Protein AF-A0A7W1KBN4-F1 (afdb_monomer)

pLDDT: mean 86.21, std 14.56, range [37.59, 96.94]

Structure (mmCIF, N/CA/C/O backbone):
data_AF-A0A7W1KBN4-F1
#
_entry.id   AF-A0A7W1KBN4-F1
#
loop_
_atom_site.group_PDB
_atom_site.id
_atom_site.type_symbol
_atom_site.label_atom_id
_atom_site.label_alt_id
_atom_site.label_comp_id
_atom_site.label_asym_id
_atom_site.label_entity_id
_atom_site.label_seq_id
_atom_site.pdbx_PDB_ins_code
_atom_site.Cartn_x
_atom_site.Cartn_y
_atom_site.Cartn_z
_atom_site.occupancy
_atom_site.B_iso_or_equiv
_atom_site.auth_seq_id
_atom_site.auth_comp_id
_atom_site.auth_asym_id
_atom_site.auth_atom_id
_atom_site.pdbx_PDB_model_num
ATOM 1 N N . MET A 1 1 ? -12.327 2.395 15.377 1.00 61.72 1 MET A N 1
ATOM 2 C CA . MET A 1 1 ? -12.868 3.433 16.287 1.00 61.72 1 MET A CA 1
ATOM 3 C C . MET A 1 1 ? -13.608 4.604 15.631 1.00 61.72 1 MET A C 1
ATOM 5 O O . MET A 1 1 ? -14.347 5.282 16.335 1.00 61.72 1 MET A O 1
ATOM 9 N N . ALA A 1 2 ? -13.475 4.862 14.321 1.00 75.56 2 ALA A N 1
ATOM 10 C CA . ALA A 1 2 ? -14.130 6.014 13.679 1.00 75.56 2 ALA A CA 1
ATOM 11 C C . ALA A 1 2 ? -15.669 6.010 13.805 1.00 75.56 2 ALA A C 1
ATOM 13 O O . ALA A 1 2 ? -16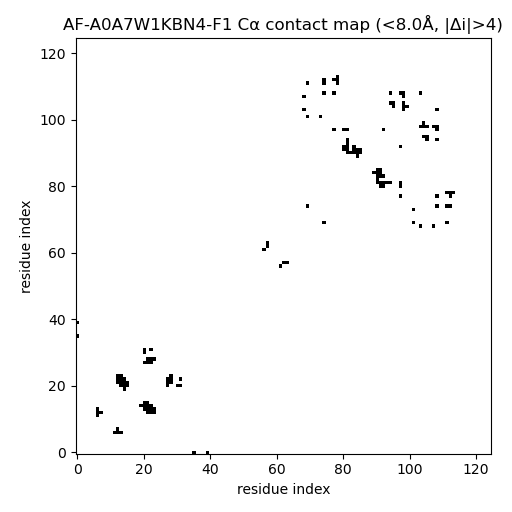.244 7.018 14.203 1.00 75.56 2 ALA A O 1
ATOM 14 N N . LEU A 1 3 ? -16.319 4.865 13.563 1.00 76.50 3 LEU A N 1
ATOM 15 C CA . LEU A 1 3 ? -17.779 4.735 13.656 1.00 76.50 3 LEU A CA 1
ATOM 16 C C . LEU A 1 3 ? -18.306 4.980 15.079 1.00 76.50 3 LEU A C 1
ATOM 18 O O . LEU A 1 3 ? -19.294 5.676 15.263 1.00 76.50 3 LEU A O 1
ATOM 22 N N . SER A 1 4 ? -17.616 4.469 16.099 1.00 70.06 4 SER A N 1
ATOM 23 C CA . SER A 1 4 ? -18.017 4.679 17.496 1.00 70.06 4 SER A CA 1
ATOM 24 C C . SER A 1 4 ? -17.966 6.154 17.898 1.00 70.06 4 SER A C 1
ATOM 26 O O . SER A 1 4 ? -18.944 6.677 18.428 1.00 70.06 4 SER A O 1
ATOM 28 N N . LYS A 1 5 ? -16.863 6.850 17.584 1.00 77.81 5 LYS A N 1
ATOM 29 C CA . LYS A 1 5 ? -16.738 8.290 17.859 1.00 77.81 5 LYS A CA 1
ATOM 30 C C . LYS A 1 5 ? -17.823 9.095 17.134 1.00 77.81 5 LYS A C 1
ATOM 32 O O . LYS A 1 5 ? -18.340 1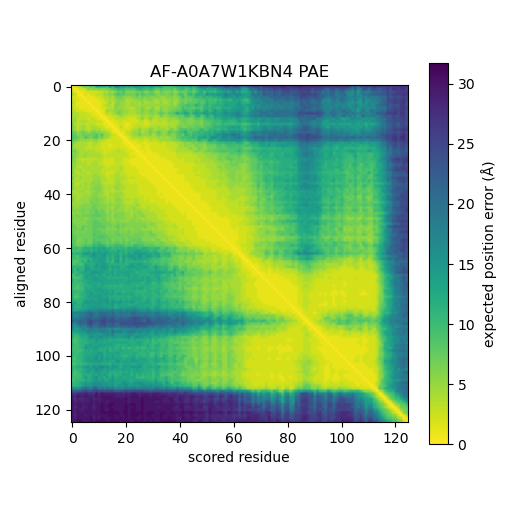0.060 17.686 1.00 77.81 5 LYS A O 1
ATOM 37 N N . GLN A 1 6 ? -18.197 8.677 15.923 1.00 84.88 6 GLN A N 1
ATOM 38 C CA . GLN A 1 6 ? -19.289 9.289 15.163 1.00 84.88 6 GLN A CA 1
ATOM 39 C C . GLN A 1 6 ? -20.661 9.073 15.815 1.00 84.88 6 GLN A C 1
ATOM 41 O O . GLN A 1 6 ? -21.443 10.018 15.874 1.00 84.88 6 GLN A O 1
ATOM 46 N N . LEU A 1 7 ? -20.959 7.868 16.309 1.00 85.06 7 LEU A N 1
ATOM 47 C CA . LEU A 1 7 ? -22.219 7.578 17.005 1.00 85.06 7 LEU A CA 1
ATOM 48 C C . LEU A 1 7 ? -22.324 8.364 18.316 1.00 85.06 7 LEU A C 1
ATOM 50 O O . LEU A 1 7 ? -23.345 8.999 18.567 1.00 85.06 7 LEU A O 1
ATOM 54 N N . GLN A 1 8 ? -21.235 8.431 19.084 1.00 79.50 8 GLN A N 1
ATOM 55 C CA . GLN A 1 8 ? -21.191 9.200 20.326 1.00 79.50 8 GLN A CA 1
ATOM 56 C C . GLN A 1 8 ? -21.381 10.706 20.085 1.00 79.50 8 GLN A C 1
ATOM 58 O O . GLN A 1 8 ? -22.145 11.348 20.801 1.00 79.50 8 GLN A O 1
ATOM 63 N N . ALA A 1 9 ? -20.756 11.267 19.043 1.00 86.62 9 ALA A N 1
ATOM 64 C CA . ALA A 1 9 ? -20.961 12.665 18.650 1.00 86.62 9 ALA A CA 1
ATOM 65 C C . ALA A 1 9 ? -22.413 12.962 18.234 1.00 86.62 9 ALA A C 1
ATOM 67 O O . ALA A 1 9 ? -22.875 14.092 18.364 1.00 86.62 9 ALA A O 1
ATOM 68 N N . LYS A 1 10 ? -23.133 11.946 17.749 1.00 90.88 10 LYS A N 1
ATOM 69 C CA . LYS A 1 10 ? -24.556 12.018 17.399 1.00 90.88 10 LYS A CA 1
ATOM 70 C C . LYS A 1 10 ? -25.490 11.638 18.552 1.00 90.88 10 LYS A C 1
ATOM 72 O O . LYS A 1 10 ? -26.693 11.591 18.329 1.00 90.88 10 LYS A O 1
ATOM 77 N N . GLN A 1 11 ? -24.954 11.368 19.748 1.00 86.56 11 GLN A N 1
ATOM 78 C CA . GLN A 1 11 ? -25.712 10.907 20.918 1.00 86.56 11 GLN A CA 1
ATOM 79 C C . GLN A 1 11 ? -26.549 9.648 20.634 1.00 86.56 11 GLN A C 1
ATOM 81 O O . GLN A 1 11 ? -27.662 9.501 21.127 1.00 86.56 11 GLN A O 1
ATOM 86 N N . VAL A 1 12 ? -26.012 8.749 19.808 1.00 89.44 12 VAL A N 1
ATOM 87 C CA . VAL A 1 12 ? -26.638 7.467 19.479 1.00 89.44 12 VAL A CA 1
ATOM 88 C C . VAL A 1 12 ? -25.986 6.368 20.304 1.00 89.44 12 VAL A C 1
ATOM 90 O O . VAL A 1 12 ? -24.764 6.203 20.262 1.00 89.44 12 VAL A O 1
ATOM 93 N N . ASP A 1 13 ? -26.812 5.593 21.001 1.00 87.38 13 ASP A N 1
ATOM 94 C CA . ASP A 1 13 ? -26.383 4.382 21.688 1.00 87.38 13 ASP A CA 1
ATOM 95 C C . ASP A 1 13 ? -26.296 3.194 20.721 1.00 87.38 13 ASP A C 1
ATOM 97 O O . ASP A 1 13 ? -27.112 3.025 19.814 1.00 87.38 13 ASP A O 1
ATOM 101 N N . LEU A 1 14 ? -25.275 2.364 20.917 1.00 86.06 14 LEU A N 1
ATOM 102 C CA . LEU A 1 14 ? -25.045 1.124 20.201 1.00 86.06 14 LEU A CA 1
ATOM 103 C C . LEU A 1 14 ? -25.422 -0.049 21.105 1.00 86.06 14 LEU A C 1
ATOM 105 O O . LEU A 1 14 ? -24.872 -0.203 22.197 1.00 86.06 14 LEU A O 1
ATOM 109 N N . VAL A 1 15 ? -26.301 -0.907 20.595 1.00 88.50 15 VAL A N 1
ATOM 110 C CA . VAL A 1 15 ? -26.629 -2.189 21.215 1.00 88.50 15 VAL A CA 1
ATOM 111 C C . VAL A 1 15 ? -26.146 -3.306 20.303 1.00 88.50 15 VAL A C 1
ATOM 113 O O . VAL A 1 15 ? -26.571 -3.413 19.153 1.00 88.50 15 VAL A O 1
ATOM 116 N N . VAL A 1 16 ? -25.240 -4.132 20.813 1.00 86.75 16 VAL A N 1
ATOM 117 C CA . VAL A 1 16 ? -24.715 -5.308 20.124 1.00 86.75 16 VAL A CA 1
ATOM 118 C C . VAL A 1 16 ? -25.337 -6.542 20.764 1.00 86.75 16 VAL A C 1
ATOM 120 O O . VAL A 1 16 ? -24.999 -6.894 21.892 1.00 86.75 16 VAL A O 1
ATOM 123 N N . LEU A 1 17 ? -26.269 -7.174 20.048 1.00 88.44 17 LEU A N 1
ATOM 124 C CA . LEU A 1 17 ? -27.121 -8.238 20.587 1.00 88.44 17 LEU A CA 1
ATOM 125 C C . LEU A 1 17 ? -26.331 -9.504 20.942 1.00 88.44 17 LEU A C 1
ATOM 127 O O . LEU A 1 17 ? -26.496 -10.029 22.038 1.00 88.44 17 LEU A O 1
ATOM 131 N N . ASP A 1 18 ? -25.427 -9.945 20.066 1.00 83.94 18 ASP A N 1
ATOM 132 C CA . ASP A 1 18 ? -24.679 -11.197 20.260 1.00 83.94 18 ASP A CA 1
ATOM 133 C C . ASP A 1 18 ? -23.691 -11.123 21.432 1.00 83.94 18 ASP A C 1
ATOM 135 O O . ASP A 1 18 ? -23.463 -12.108 22.131 1.00 83.94 18 ASP A O 1
ATOM 139 N N . GLN A 1 19 ? -23.094 -9.951 21.658 1.00 79.50 19 GLN A N 1
ATOM 140 C CA . GLN A 1 19 ? -22.123 -9.719 22.731 1.00 79.50 19 GLN A CA 1
ATOM 141 C C . GLN A 1 19 ? -22.760 -9.093 23.982 1.00 79.50 19 GLN A C 1
ATOM 143 O O . GLN A 1 19 ? -22.058 -8.861 24.965 1.00 79.50 19 GLN A O 1
ATOM 148 N N . GLY A 1 20 ? -24.066 -8.801 23.953 1.00 84.62 20 GLY A N 1
ATOM 149 C CA . GLY A 1 20 ? -24.796 -8.181 25.062 1.00 84.62 20 GLY A CA 1
ATOM 150 C C . GLY A 1 20 ? -24.272 -6.797 25.460 1.00 84.62 20 GLY A C 1
ATOM 151 O O . GLY A 1 20 ? -24.363 -6.416 26.625 1.00 84.62 20 GLY A O 1
ATOM 152 N N . ILE A 1 21 ? -23.676 -6.053 24.524 1.00 87.19 21 ILE A N 1
ATOM 153 C CA . ILE A 1 21 ? -23.077 -4.743 24.810 1.00 87.19 21 ILE A CA 1
ATOM 154 C C . ILE A 1 21 ? -24.120 -3.661 24.568 1.00 87.19 21 ILE A C 1
ATOM 156 O O . ILE A 1 21 ? -24.562 -3.489 23.439 1.00 87.19 21 ILE A O 1
ATOM 160 N N . ASP A 1 22 ? -24.449 -2.894 25.602 1.00 90.94 22 ASP A N 1
ATOM 161 C CA . ASP A 1 22 ? -25.351 -1.744 25.517 1.00 90.94 22 ASP A CA 1
ATOM 162 C C . ASP A 1 22 ? -24.645 -0.466 25.994 1.00 90.94 22 ASP A C 1
ATOM 164 O O . ASP A 1 22 ? -24.421 -0.267 27.196 1.00 90.94 22 ASP A O 1
ATOM 168 N N . THR A 1 23 ? -24.292 0.418 25.055 1.00 90.12 23 THR A N 1
ATOM 169 C CA . THR A 1 23 ? -23.590 1.672 25.373 1.00 90.12 23 THR A CA 1
ATOM 170 C C . THR A 1 23 ? -24.480 2.747 26.007 1.00 90.12 23 THR A C 1
ATOM 172 O O . THR A 1 23 ? -23.952 3.786 26.412 1.00 90.12 23 THR A O 1
ATOM 175 N N . SER A 1 24 ? -25.787 2.516 26.171 1.00 89.88 24 SER A N 1
ATOM 176 C CA . SER A 1 24 ? -26.642 3.393 26.985 1.00 89.88 24 SER A CA 1
ATOM 177 C C . SER A 1 24 ? -26.274 3.306 28.476 1.00 89.88 24 SER A C 1
ATOM 179 O O . SER A 1 24 ? -26.399 4.276 29.234 1.00 89.88 24 SER A O 1
ATOM 181 N N . THR A 1 25 ? -25.681 2.185 28.901 1.00 91.06 25 THR A N 1
ATOM 182 C CA . THR A 1 25 ? -25.230 1.953 30.279 1.00 91.06 25 THR A CA 1
ATOM 183 C C . THR A 1 25 ? -23.775 2.382 30.500 1.00 91.06 25 THR A C 1
ATOM 185 O O . THR A 1 25 ? -22.935 2.330 29.600 1.00 91.06 25 THR A O 1
ATOM 188 N N . ALA A 1 26 ? -23.427 2.779 31.731 1.00 88.62 26 ALA A N 1
ATOM 189 C CA . ALA A 1 26 ? -22.043 3.132 32.074 1.00 88.62 26 ALA A CA 1
ATOM 190 C C . ALA A 1 26 ? -21.074 1.948 31.897 1.00 88.62 26 ALA A C 1
ATOM 192 O O . ALA A 1 26 ? -19.973 2.121 31.372 1.00 88.62 26 ALA A O 1
ATOM 193 N N . VAL A 1 27 ? -21.509 0.743 32.281 1.00 89.62 27 VAL A N 1
ATOM 194 C CA . VAL A 1 27 ? -20.726 -0.494 32.147 1.00 89.62 27 VAL A CA 1
ATOM 195 C C . VAL A 1 27 ? -20.506 -0.842 30.676 1.00 89.62 27 VAL A C 1
ATOM 197 O O . VAL A 1 27 ? -19.374 -1.113 30.281 1.00 89.62 27 VAL A O 1
ATOM 200 N N . GLY A 1 28 ? -21.548 -0.771 29.843 1.00 89.56 28 GLY A N 1
ATOM 201 C CA . GLY A 1 28 ? -21.423 -1.064 28.418 1.00 89.56 28 GLY A CA 1
ATOM 202 C C . GLY A 1 28 ? -20.537 -0.062 27.680 1.00 89.56 28 GLY A C 1
ATOM 203 O O . GLY A 1 28 ? -19.744 -0.476 26.837 1.00 89.56 28 GLY A O 1
ATOM 204 N N . ARG A 1 29 ? -20.553 1.230 28.050 1.00 87.75 29 ARG A N 1
ATOM 205 C CA . ARG A 1 29 ? -19.580 2.211 27.524 1.00 87.75 29 ARG A CA 1
ATOM 206 C C . ARG A 1 29 ? -18.143 1.858 27.884 1.00 87.75 29 ARG A C 1
ATOM 208 O O . ARG A 1 29 ? -17.283 1.897 27.008 1.00 87.75 29 ARG A O 1
ATOM 215 N N . MET A 1 30 ? -17.883 1.511 29.145 1.00 89.00 30 MET A N 1
ATOM 216 C CA . MET A 1 30 ? -16.545 1.116 29.592 1.00 89.00 30 MET A CA 1
ATOM 217 C C . MET A 1 30 ? -16.060 -0.126 28.837 1.00 89.00 30 MET A C 1
ATOM 219 O O . MET A 1 30 ? -14.957 -0.131 28.294 1.00 89.00 30 MET A O 1
ATOM 223 N N . PHE A 1 31 ? -16.895 -1.163 28.754 1.00 89.25 31 PHE A N 1
ATOM 224 C CA . PHE A 1 31 ? -16.540 -2.406 28.073 1.00 89.25 31 PHE A CA 1
ATOM 225 C C . PHE A 1 31 ? -16.284 -2.183 26.579 1.00 89.25 31 PHE A C 1
ATOM 227 O O . PHE A 1 31 ? -15.286 -2.653 26.035 1.00 89.25 31 PHE A O 1
ATOM 234 N N . PHE A 1 32 ? -17.128 -1.380 25.929 1.00 86.56 32 PHE A N 1
ATOM 235 C CA . P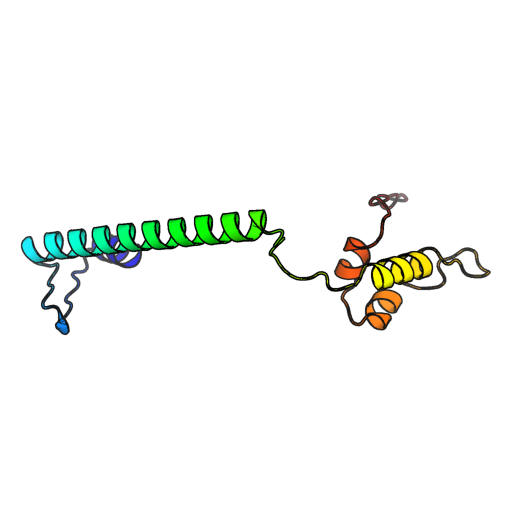HE A 1 32 ? -16.948 -0.997 24.536 1.00 86.56 32 PHE A CA 1
ATOM 236 C C . PHE A 1 32 ? -15.621 -0.249 24.301 1.00 86.56 32 PHE A C 1
ATOM 238 O O . PHE A 1 32 ? -14.913 -0.526 23.331 1.00 86.56 32 PHE A O 1
ATOM 245 N N . GLN A 1 33 ? -15.246 0.671 25.197 1.00 87.50 33 GLN A N 1
ATOM 246 C CA . GLN A 1 33 ? -13.965 1.383 25.126 1.00 87.50 33 GLN A CA 1
ATOM 247 C C . GLN A 1 33 ? -12.769 0.438 25.267 1.00 87.50 33 GLN A C 1
ATOM 249 O O . GLN A 1 33 ? -11.826 0.545 24.485 1.00 87.50 33 GLN A O 1
ATOM 254 N N . ILE A 1 34 ? -12.821 -0.504 26.214 1.00 90.75 34 ILE A N 1
ATOM 255 C CA . ILE A 1 34 ? -11.770 -1.514 26.410 1.00 90.75 34 ILE A CA 1
ATOM 256 C C . ILE A 1 34 ? -11.606 -2.363 25.148 1.00 90.75 34 ILE A C 1
ATOM 258 O O . ILE A 1 34 ? -10.492 -2.501 24.649 1.00 90.75 34 ILE A O 1
ATOM 262 N N . LEU A 1 35 ? -12.704 -2.884 24.592 1.00 88.56 35 LEU A N 1
ATOM 263 C CA . LEU A 1 35 ? -12.660 -3.693 23.372 1.00 88.56 35 LEU A CA 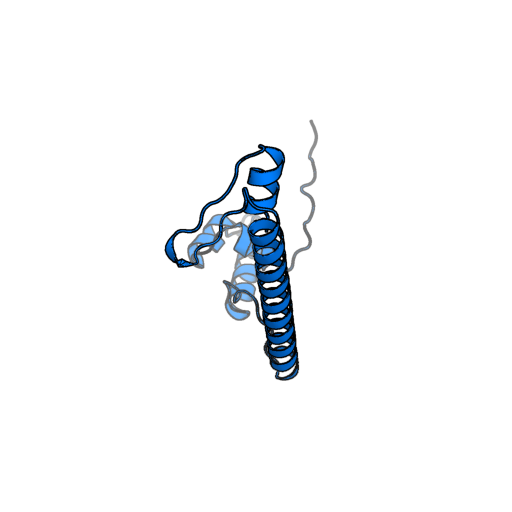1
ATOM 264 C C . LEU A 1 35 ? -12.052 -2.932 22.201 1.00 88.56 35 LEU A C 1
ATOM 266 O O . LEU A 1 35 ? -11.236 -3.469 21.455 1.00 88.56 35 LEU A O 1
ATOM 270 N N . GLY A 1 36 ? -12.428 -1.670 22.037 1.00 87.62 36 GLY A N 1
ATOM 271 C CA . GLY A 1 36 ? -11.865 -0.882 20.962 1.00 87.62 36 GLY A CA 1
ATOM 272 C C . GLY A 1 36 ? -10.391 -0.513 21.190 1.00 87.62 36 GLY A C 1
ATOM 273 O O . GLY A 1 36 ? -9.644 -0.458 20.217 1.00 87.62 36 GLY A O 1
ATOM 274 N N . ALA A 1 37 ? -9.951 -0.316 22.438 1.00 90.88 37 ALA A N 1
ATOM 275 C CA . ALA A 1 37 ? -8.535 -0.132 22.761 1.00 90.88 37 ALA A CA 1
ATOM 276 C C . ALA A 1 37 ? -7.718 -1.404 22.467 1.00 90.88 37 ALA A C 1
ATOM 278 O O . ALA A 1 37 ? -6.630 -1.317 21.900 1.00 90.88 37 ALA A O 1
ATOM 279 N N . ILE A 1 38 ? -8.268 -2.586 22.772 1.00 93.25 38 ILE A N 1
ATOM 280 C CA . ILE A 1 38 ? -7.671 -3.879 22.400 1.00 93.25 38 ILE A CA 1
ATOM 281 C C . ILE A 1 38 ? -7.568 -3.996 20.876 1.00 93.25 38 ILE A C 1
ATOM 283 O O . ILE A 1 38 ? -6.497 -4.306 20.364 1.00 93.25 38 ILE A O 1
ATOM 287 N N . ALA A 1 39 ? -8.635 -3.675 20.140 1.00 90.19 39 ALA A N 1
ATOM 288 C CA . ALA A 1 39 ? -8.623 -3.731 18.680 1.00 90.19 39 ALA A CA 1
ATOM 289 C C . ALA A 1 39 ? -7.580 -2.779 18.055 1.00 90.19 39 ALA A C 1
ATOM 291 O O . ALA A 1 39 ? -6.931 -3.127 17.068 1.00 90.19 39 ALA A O 1
ATOM 292 N N . GLU A 1 40 ? -7.393 -1.580 18.621 1.00 91.31 40 GLU A N 1
ATOM 293 C CA . GLU A 1 40 ? -6.335 -0.653 18.193 1.00 91.31 40 GLU A CA 1
ATOM 294 C C . GLU A 1 40 ? -4.934 -1.210 18.475 1.00 91.31 40 GLU A C 1
ATOM 296 O O . GLU A 1 40 ? -4.058 -1.139 17.610 1.00 91.31 40 GLU A O 1
ATOM 301 N N . PHE A 1 41 ? -4.733 -1.809 19.650 1.00 95.12 41 PHE A N 1
ATOM 302 C CA . PHE A 1 41 ? -3.475 -2.450 20.023 1.00 95.12 41 PHE A CA 1
ATOM 303 C C . PHE A 1 41 ? -3.129 -3.636 19.111 1.00 95.12 41 PHE A C 1
ATOM 305 O O . PHE A 1 41 ? -2.014 -3.713 18.592 1.00 95.12 41 PHE A O 1
ATOM 312 N N . GLU A 1 42 ? -4.083 -4.531 18.848 1.00 95.44 42 GLU A N 1
ATOM 313 C CA . GLU A 1 42 ? -3.892 -5.664 17.937 1.00 95.44 42 GLU A CA 1
ATOM 314 C C . GLU A 1 42 ? -3.547 -5.195 16.521 1.00 95.44 42 GLU A C 1
ATOM 316 O O . GLU A 1 42 ? -2.624 -5.722 15.895 1.00 95.44 42 GLU A O 1
ATOM 321 N N . HIS A 1 43 ? -4.230 -4.158 16.028 1.00 94.44 43 HIS A N 1
ATOM 322 C CA . HIS A 1 43 ? -3.925 -3.572 14.727 1.00 94.44 43 HIS A CA 1
ATOM 323 C C . HIS A 1 43 ? -2.501 -3.000 14.672 1.00 94.44 43 HIS A C 1
ATOM 325 O O . HIS A 1 43 ? -1.783 -3.218 13.689 1.00 94.44 43 HIS A O 1
ATOM 331 N N . ALA A 1 44 ? -2.071 -2.304 15.728 1.00 95.44 44 ALA A N 1
ATOM 332 C CA . ALA A 1 44 ? -0.715 -1.776 15.833 1.00 95.44 44 ALA A CA 1
ATOM 333 C C . ALA A 1 44 ? 0.332 -2.902 15.806 1.00 95.44 44 ALA A C 1
ATOM 335 O O . ALA A 1 44 ? 1.260 -2.840 14.997 1.00 95.44 44 ALA A O 1
ATOM 336 N N . LEU A 1 45 ? 0.129 -3.970 16.587 1.00 96.94 45 LEU A N 1
ATOM 337 C CA . LEU A 1 45 ? 1.003 -5.149 16.594 1.00 96.94 45 LEU A CA 1
ATOM 338 C C . LEU A 1 45 ? 1.070 -5.849 15.230 1.00 96.94 45 LEU A C 1
ATOM 340 O O . LEU A 1 45 ? 2.141 -6.261 14.783 1.00 96.94 45 LEU A O 1
ATOM 344 N N . MET A 1 46 ? -0.060 -6.000 14.532 1.00 95.62 46 MET A N 1
ATOM 345 C CA . MET A 1 46 ? -0.071 -6.576 13.182 1.00 95.62 46 MET A CA 1
ATO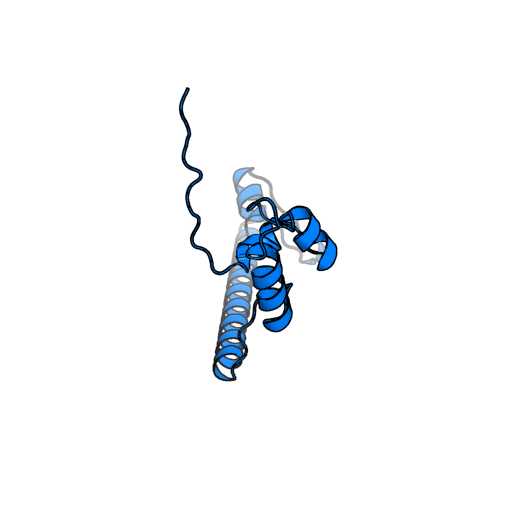M 346 C C . MET A 1 46 ? 0.706 -5.708 12.186 1.00 95.62 46 MET A C 1
ATOM 348 O O . MET A 1 46 ? 1.432 -6.226 11.330 1.00 95.62 46 MET A O 1
ATOM 352 N N . SER A 1 47 ? 0.563 -4.385 12.296 1.00 96.81 47 SER A N 1
ATOM 353 C CA . SER A 1 47 ? 1.292 -3.426 11.468 1.00 96.81 47 SER A CA 1
ATOM 354 C C . SER A 1 47 ? 2.800 -3.503 11.716 1.00 96.81 47 SER A C 1
ATOM 356 O O . SER A 1 47 ? 3.567 -3.541 10.755 1.00 96.81 47 SER A O 1
ATOM 358 N N . GLU A 1 48 ? 3.222 -3.588 12.978 1.00 96.56 48 GLU A N 1
ATOM 359 C CA . GLU A 1 48 ? 4.621 -3.767 13.378 1.00 96.56 48 GLU A CA 1
ATOM 360 C C . GLU A 1 48 ? 5.221 -5.042 12.774 1.00 96.56 48 GLU A C 1
ATOM 362 O O . GLU A 1 48 ? 6.160 -4.959 11.986 1.00 96.56 48 GLU A O 1
ATOM 367 N N . ARG A 1 49 ? 4.581 -6.201 12.979 1.00 96.50 49 ARG A N 1
ATOM 368 C CA . ARG A 1 49 ? 5.034 -7.476 12.386 1.00 96.50 49 ARG A CA 1
ATOM 369 C C . ARG A 1 49 ? 5.143 -7.425 10.863 1.00 96.50 49 ARG A C 1
ATOM 371 O O . ARG A 1 49 ? 6.023 -8.049 10.272 1.00 96.50 49 ARG A O 1
ATOM 378 N N . THR A 1 50 ? 4.236 -6.701 10.208 1.00 96.56 50 THR A N 1
ATOM 379 C CA . THR A 1 50 ? 4.281 -6.522 8.751 1.00 96.56 50 THR A CA 1
ATOM 380 C C . THR A 1 50 ? 5.515 -5.725 8.334 1.00 96.56 50 THR A C 1
ATOM 382 O O . THR A 1 50 ? 6.166 -6.087 7.352 1.00 96.56 50 THR A O 1
ATOM 385 N N . ARG A 1 51 ? 5.858 -4.660 9.071 1.00 96.00 51 ARG A N 1
ATOM 386 C CA . ARG A 1 51 ? 7.069 -3.865 8.819 1.00 96.00 51 ARG A CA 1
ATOM 387 C C . ARG A 1 51 ? 8.323 -4.710 9.011 1.00 96.00 51 ARG A C 1
ATOM 389 O O . ARG A 1 51 ? 9.113 -4.790 8.075 1.00 96.00 51 ARG A O 1
ATOM 396 N N . ASP A 1 52 ? 8.421 -5.440 10.118 1.00 96.81 52 ASP A N 1
ATOM 397 C CA . ASP A 1 52 ? 9.554 -6.331 10.390 1.00 96.81 52 ASP A CA 1
ATOM 398 C C . ASP A 1 52 ? 9.729 -7.379 9.282 1.00 96.81 52 ASP A C 1
ATOM 400 O O . ASP A 1 52 ? 10.832 -7.626 8.791 1.00 96.81 52 ASP A O 1
ATOM 404 N N . GLY A 1 53 ? 8.622 -7.968 8.818 1.00 96.00 53 GLY A N 1
ATOM 405 C CA . GLY A 1 53 ? 8.631 -8.917 7.708 1.00 96.00 53 GLY A CA 1
ATOM 406 C C . GLY A 1 53 ? 9.100 -8.299 6.385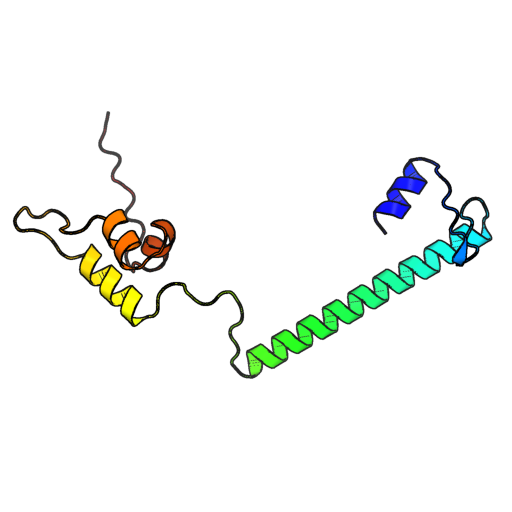 1.00 96.00 53 GLY A C 1
ATOM 407 O O . GLY A 1 53 ? 9.854 -8.934 5.638 1.00 96.00 53 GLY A O 1
ATOM 408 N N . LEU A 1 54 ? 8.681 -7.063 6.089 1.00 96.31 54 LEU A N 1
ATOM 409 C CA . LEU A 1 54 ? 9.130 -6.314 4.912 1.00 96.31 54 LEU A CA 1
ATOM 410 C C . LEU A 1 54 ? 10.618 -5.970 5.000 1.00 96.31 54 LEU A C 1
ATOM 412 O O . LEU A 1 54 ? 11.326 -6.137 4.006 1.00 96.31 54 LEU A O 1
ATOM 416 N N . ASP A 1 55 ? 11.100 -5.548 6.164 1.00 95.88 55 ASP A N 1
ATOM 417 C CA . ASP A 1 55 ? 12.504 -5.200 6.380 1.00 95.88 55 ASP A CA 1
ATOM 418 C C . ASP A 1 55 ? 13.404 -6.431 6.293 1.00 95.88 55 ASP A C 1
ATOM 420 O O . ASP A 1 55 ? 14.402 -6.419 5.570 1.00 95.88 55 ASP A O 1
ATOM 424 N N . ALA A 1 56 ? 12.989 -7.554 6.881 1.00 96.62 56 ALA A N 1
ATOM 425 C CA . ALA A 1 56 ? 13.678 -8.828 6.713 1.00 96.62 56 ALA A CA 1
ATOM 426 C C . ALA A 1 56 ? 13.699 -9.285 5.242 1.00 96.62 56 ALA A C 1
ATOM 428 O O . ALA A 1 56 ? 14.695 -9.834 4.767 1.00 96.62 56 ALA A O 1
ATOM 429 N N . ALA A 1 57 ? 12.619 -9.065 4.485 1.00 96.00 57 ALA A N 1
ATOM 430 C CA . ALA A 1 57 ? 12.591 -9.385 3.060 1.00 96.00 57 ALA A CA 1
ATOM 431 C C . ALA A 1 57 ? 13.521 -8.476 2.238 1.00 96.00 57 ALA A C 1
ATOM 433 O O . ALA A 1 57 ? 14.213 -8.974 1.347 1.00 96.00 57 ALA A O 1
ATOM 434 N N . ARG A 1 58 ? 13.576 -7.175 2.551 1.00 94.12 58 ARG A N 1
ATOM 435 C CA . ARG A 1 58 ? 14.512 -6.217 1.942 1.00 94.12 58 ARG A CA 1
ATOM 436 C C . ARG A 1 58 ? 15.962 -6.580 2.237 1.00 94.12 58 ARG A C 1
ATOM 438 O O . ARG A 1 58 ? 16.766 -6.587 1.311 1.00 94.12 58 ARG A O 1
ATOM 445 N N . ALA A 1 59 ? 16.277 -6.970 3.474 1.00 94.94 59 ALA A N 1
ATOM 446 C CA . ALA A 1 59 ? 17.607 -7.440 3.866 1.00 94.94 59 ALA A CA 1
ATOM 447 C C . ALA A 1 59 ? 18.047 -8.689 3.078 1.00 94.94 59 ALA A C 1
ATOM 449 O O . ALA A 1 59 ? 19.223 -8.846 2.768 1.00 94.94 59 ALA A O 1
ATOM 450 N N . ARG A 1 60 ? 17.096 -9.544 2.673 1.00 96.12 60 ARG A N 1
ATOM 451 C CA . ARG A 1 60 ? 17.330 -10.680 1.758 1.00 96.12 60 ARG A CA 1
ATOM 452 C C . ARG A 1 60 ? 17.360 -10.295 0.268 1.00 96.12 60 ARG A C 1
ATOM 454 O O . ARG A 1 60 ? 17.364 -11.177 -0.585 1.00 96.12 60 ARG A O 1
ATOM 461 N N . GLY A 1 61 ? 17.340 -9.005 -0.066 1.00 93.50 61 GLY A N 1
ATOM 462 C CA . GLY A 1 61 ? 17.427 -8.497 -1.439 1.00 93.50 61 GLY A CA 1
ATOM 463 C C . GLY A 1 61 ? 16.089 -8.316 -2.165 1.00 93.50 61 GLY A C 1
ATOM 464 O O . GLY A 1 61 ? 16.075 -8.040 -3.364 1.00 93.50 61 GLY A O 1
ATOM 465 N N . ARG A 1 62 ? 14.939 -8.446 -1.488 1.00 92.62 62 ARG A N 1
ATOM 466 C CA . ARG A 1 62 ? 13.632 -8.185 -2.115 1.00 92.62 62 ARG A CA 1
ATOM 467 C C . ARG A 1 62 ? 13.376 -6.677 -2.209 1.00 92.62 62 ARG A C 1
ATOM 469 O O . ARG A 1 62 ? 13.128 -6.029 -1.201 1.00 92.62 62 ARG A O 1
ATOM 476 N N . THR A 1 63 ? 13.321 -6.130 -3.423 1.00 88.00 63 THR A N 1
ATOM 477 C CA . THR A 1 63 ? 13.041 -4.696 -3.660 1.00 88.00 63 THR A CA 1
ATOM 478 C C . THR A 1 63 ? 11.602 -4.285 -3.304 1.00 88.00 63 THR A C 1
ATOM 480 O O . THR A 1 63 ? 11.370 -3.186 -2.811 1.00 88.00 63 THR A O 1
ATOM 483 N N . GLY A 1 64 ? 10.623 -5.175 -3.507 1.00 87.75 64 GLY A N 1
ATOM 484 C CA . GLY A 1 64 ? 9.200 -4.851 -3.339 1.00 87.75 64 GLY A CA 1
ATOM 485 C C . GLY A 1 64 ? 8.642 -3.972 -4.470 1.00 87.75 64 GLY A C 1
ATOM 486 O O . GLY A 1 64 ? 9.308 -3.745 -5.476 1.00 87.75 64 GLY A O 1
ATOM 487 N N . GLY A 1 65 ? 7.398 -3.507 -4.318 1.00 89.25 65 GLY A N 1
ATOM 488 C CA . GLY A 1 65 ? 6.733 -2.638 -5.297 1.00 89.25 65 GLY A CA 1
ATOM 489 C C . GLY A 1 65 ? 6.230 -3.339 -6.567 1.00 89.25 65 GLY A C 1
ATOM 490 O O . GLY A 1 65 ? 6.325 -4.559 -6.726 1.00 89.25 65 GLY A O 1
ATOM 491 N N . GLN A 1 66 ? 5.641 -2.549 -7.469 1.00 88.06 66 GLN A N 1
ATOM 492 C CA . GLN A 1 66 ? 5.171 -3.030 -8.768 1.00 88.06 66 GLN A CA 1
ATOM 493 C C . GLN A 1 66 ? 6.366 -3.317 -9.684 1.00 88.06 66 GLN A C 1
ATOM 495 O O . GLN A 1 66 ? 7.267 -2.491 -9.817 1.00 88.06 66 GLN A O 1
ATOM 500 N N . LYS A 1 67 ? 6.354 -4.470 -10.361 1.00 88.38 67 LYS A N 1
ATOM 501 C CA . LYS A 1 67 ? 7.362 -4.776 -11.384 1.00 88.38 67 LYS A CA 1
ATOM 502 C C . LYS A 1 67 ? 7.293 -3.742 -12.522 1.00 88.38 67 LYS A C 1
ATOM 504 O O . LYS A 1 67 ? 6.179 -3.419 -12.953 1.00 88.38 67 LYS A O 1
ATOM 509 N N . PRO A 1 68 ? 8.438 -3.253 -13.036 1.00 89.88 68 PRO A N 1
ATOM 510 C CA . PRO A 1 68 ? 8.464 -2.393 -14.212 1.00 89.88 68 PRO A CA 1
ATOM 511 C C . PRO A 1 68 ? 7.701 -3.019 -15.380 1.00 89.88 68 PRO A C 1
ATOM 513 O O . PRO A 1 68 ? 7.748 -4.231 -15.589 1.00 89.88 68 PRO A O 1
ATOM 516 N N . LYS A 1 69 ? 6.989 -2.178 -16.136 1.00 92.44 69 LYS A N 1
ATOM 517 C CA . LYS A 1 69 ? 6.211 -2.607 -17.308 1.00 92.44 69 LYS A CA 1
ATOM 518 C C . LYS A 1 69 ? 7.097 -2.939 -18.509 1.00 92.44 69 LYS A C 1
ATOM 520 O O . LYS A 1 69 ? 6.684 -3.730 -19.344 1.00 92.44 69 LYS A O 1
ATOM 525 N N . LEU A 1 70 ? 8.295 -2.357 -18.564 1.00 92.62 70 LEU A N 1
ATOM 526 C CA . LEU A 1 70 ? 9.325 -2.663 -19.550 1.00 92.62 70 LEU A CA 1
ATOM 527 C C . LEU A 1 70 ? 10.524 -3.306 -18.855 1.00 92.62 70 LEU A C 1
ATOM 529 O O . LEU A 1 70 ? 10.977 -2.841 -17.808 1.00 92.62 70 LEU A O 1
ATOM 533 N N . THR A 1 71 ? 11.059 -4.363 -19.458 1.00 92.69 71 THR A N 1
ATOM 534 C CA . THR A 1 71 ? 12.380 -4.898 -19.100 1.00 92.69 71 THR A CA 1
ATOM 535 C C . THR A 1 71 ? 13.481 -3.898 -19.464 1.00 92.69 71 THR A C 1
ATOM 537 O O . THR A 1 71 ? 13.279 -3.029 -20.310 1.00 92.69 71 THR A O 1
ATOM 540 N N . ALA A 1 72 ? 14.682 -4.046 -18.893 1.00 91.31 72 ALA A N 1
ATOM 541 C CA . ALA A 1 72 ? 15.826 -3.195 -19.245 1.00 91.31 72 ALA A CA 1
ATOM 542 C C . ALA A 1 72 ? 16.135 -3.214 -20.756 1.00 91.31 72 ALA A C 1
ATOM 544 O O . ALA A 1 72 ? 16.431 -2.179 -21.346 1.00 91.31 72 ALA A O 1
ATOM 545 N N . ARG A 1 73 ? 15.990 -4.381 -21.402 1.00 93.94 73 ARG A N 1
ATOM 546 C CA . ARG A 1 73 ? 16.141 -4.522 -22.856 1.00 93.94 73 ARG A CA 1
ATOM 547 C C . ARG A 1 73 ? 15.061 -3.754 -23.618 1.00 93.94 73 ARG A C 1
ATOM 549 O O . ARG A 1 73 ? 15.394 -3.037 -24.550 1.00 93.94 73 ARG A O 1
ATOM 556 N N . GLN A 1 74 ? 13.794 -3.885 -23.228 1.00 94.44 74 GLN A N 1
ATOM 557 C CA . GLN A 1 74 ? 12.693 -3.158 -23.873 1.00 94.44 74 GLN A CA 1
ATOM 558 C C . GLN A 1 74 ? 12.815 -1.646 -23.675 1.00 94.44 74 GLN A C 1
ATOM 560 O O . GLN A 1 74 ? 12.588 -0.903 -24.617 1.00 94.44 74 GLN A O 1
ATOM 565 N N . ALA A 1 75 ? 13.228 -1.190 -22.489 1.00 93.88 75 ALA A N 1
ATOM 566 C CA . ALA A 1 75 ? 13.491 0.224 -22.238 1.00 93.88 75 ALA A CA 1
ATOM 567 C C . ALA A 1 75 ? 14.611 0.762 -23.142 1.00 93.88 75 ALA A C 1
ATOM 569 O O . ALA A 1 75 ? 14.473 1.848 -23.694 1.00 93.88 75 ALA A O 1
ATOM 570 N N . LYS A 1 76 ? 15.680 -0.020 -23.355 1.00 93.94 76 LYS A N 1
ATOM 571 C CA . LYS A 1 76 ? 16.745 0.340 -24.300 1.00 93.94 76 LYS A CA 1
ATOM 572 C C . LYS A 1 76 ? 16.228 0.426 -25.738 1.00 93.94 76 LYS A C 1
ATOM 574 O O . LYS A 1 76 ? 16.463 1.427 -26.392 1.00 93.94 76 LYS A O 1
ATOM 579 N N . ILE A 1 77 ? 15.469 -0.570 -26.199 1.00 94.75 77 ILE A N 1
ATOM 580 C CA . ILE A 1 77 ? 14.886 -0.548 -27.551 1.00 94.75 77 ILE A CA 1
ATOM 581 C C . ILE A 1 77 ? 13.938 0.651 -27.708 1.00 94.75 77 ILE A C 1
ATOM 583 O O . ILE A 1 77 ? 13.982 1.333 -28.723 1.00 94.75 77 ILE A O 1
ATOM 587 N N . ALA A 1 78 ? 13.122 0.958 -26.696 1.00 94.31 78 ALA A N 1
ATOM 588 C CA . ALA A 1 78 ? 12.246 2.128 -26.709 1.00 94.31 78 ALA A CA 1
ATOM 589 C C . ALA A 1 78 ? 13.028 3.452 -26.781 1.00 94.31 78 ALA A C 1
ATOM 591 O O . ALA A 1 78 ? 12.577 4.379 -27.450 1.00 94.31 78 ALA A O 1
ATOM 592 N N . GLN A 1 79 ? 14.187 3.539 -26.117 1.00 93.25 79 GLN A N 1
ATOM 593 C CA . GLN A 1 79 ? 15.102 4.679 -26.221 1.00 93.25 79 GLN A CA 1
ATOM 594 C C . GLN A 1 79 ? 15.691 4.785 -27.633 1.00 93.25 79 GLN A C 1
ATOM 596 O O . GLN A 1 79 ? 15.617 5.853 -28.232 1.00 93.25 79 GLN A O 1
ATOM 601 N N . ASP A 1 80 ? 16.188 3.679 -28.190 1.00 93.69 80 ASP A N 1
ATOM 602 C CA . ASP A 1 80 ? 16.756 3.642 -29.541 1.00 93.69 80 ASP A CA 1
ATOM 603 C C . ASP A 1 80 ? 15.703 4.062 -30.592 1.00 93.69 80 ASP A C 1
ATOM 605 O O . ASP A 1 80 ? 15.972 4.917 -31.431 1.00 93.69 80 ASP A O 1
ATOM 609 N N . MET A 1 81 ? 14.464 3.553 -30.492 1.00 93.06 81 MET A N 1
ATOM 610 C CA . MET A 1 81 ? 13.338 3.955 -31.355 1.00 93.06 81 MET A CA 1
ATOM 611 C C . MET A 1 81 ? 12.962 5.436 -31.204 1.00 93.06 81 MET A C 1
ATOM 613 O O . MET A 1 81 ? 12.463 6.047 -32.148 1.00 93.06 81 MET A O 1
ATOM 617 N N . TYR A 1 82 ? 13.143 6.008 -30.011 1.00 91.94 82 TYR A N 1
ATOM 618 C CA . TYR A 1 82 ? 12.838 7.411 -29.734 1.00 91.94 82 TYR A CA 1
ATOM 619 C C . TYR A 1 82 ? 13.898 8.368 -30.296 1.00 91.94 82 TYR A C 1
ATOM 621 O O . TYR A 1 82 ? 13.556 9.476 -30.723 1.00 91.94 82 TYR A O 1
ATOM 629 N N . ASP A 1 83 ? 15.165 7.951 -30.276 1.00 91.62 83 ASP A N 1
ATOM 630 C CA . ASP A 1 83 ? 16.296 8.729 -30.785 1.00 91.62 83 ASP A CA 1
ATOM 631 C C . ASP A 1 83 ? 16.508 8.550 -32.299 1.00 91.62 83 ASP A C 1
ATOM 633 O O . ASP A 1 83 ? 17.184 9.372 -32.919 1.00 91.62 83 ASP A O 1
ATOM 637 N N . GLU A 1 84 ? 15.909 7.525 -32.916 1.00 91.62 84 GLU A N 1
ATOM 638 C CA . GLU A 1 84 ? 15.988 7.295 -34.359 1.00 91.62 84 GLU A CA 1
ATOM 639 C C . GLU A 1 84 ? 15.334 8.441 -35.154 1.00 91.62 84 GLU A C 1
ATOM 641 O O . GLU A 1 84 ? 14.134 8.728 -35.038 1.00 91.62 84 GLU A O 1
ATOM 646 N N . LEU A 1 85 ? 16.139 9.089 -35.999 1.00 91.12 85 LEU A N 1
ATOM 647 C CA . LEU A 1 85 ? 15.699 10.148 -36.903 1.00 91.12 85 LEU A CA 1
ATOM 648 C C . LEU A 1 85 ? 15.443 9.592 -38.307 1.00 91.12 85 LEU A C 1
ATOM 650 O O . LEU A 1 85 ? 16.156 8.715 -38.795 1.00 91.12 85 LEU A O 1
ATOM 654 N N . GLY A 1 86 ? 14.406 10.114 -38.951 1.00 88.88 86 GLY A N 1
ATOM 655 C CA . GLY A 1 86 ? 14.102 9.879 -40.349 1.00 88.88 86 GLY A CA 1
ATOM 656 C C . GLY A 1 86 ? 15.010 10.686 -41.287 1.00 88.88 86 GLY A C 1
ATOM 657 O O . GLY A 1 86 ? 15.782 11.542 -40.846 1.00 88.88 86 GLY A O 1
ATOM 658 N N . PRO A 1 87 ? 14.907 10.443 -42.606 1.00 84.06 87 PRO A N 1
ATOM 659 C CA . PRO A 1 87 ? 15.671 11.169 -43.629 1.00 84.06 87 PRO A CA 1
ATOM 660 C C . PRO A 1 87 ? 15.411 12.684 -43.645 1.00 84.06 87 PRO A C 1
ATOM 662 O O . PRO A 1 87 ? 16.214 13.449 -44.167 1.00 84.06 87 PRO A O 1
ATOM 665 N N . ASP A 1 88 ? 14.282 13.103 -43.082 1.00 87.00 88 ASP A N 1
ATOM 666 C CA . ASP A 1 88 ? 13.815 14.479 -42.922 1.00 8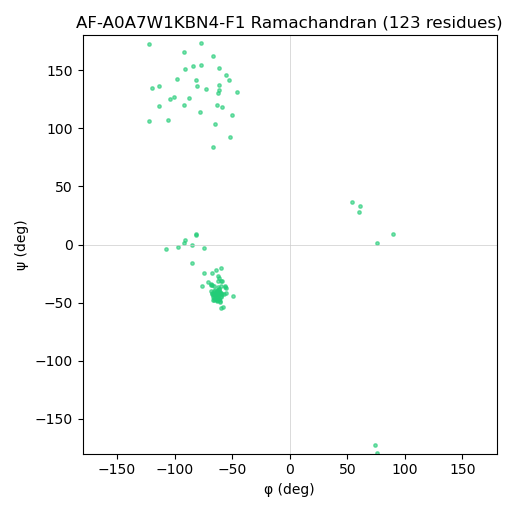7.00 88 ASP A CA 1
ATOM 667 C C . ASP A 1 88 ? 14.376 15.175 -41.666 1.00 87.00 88 ASP A C 1
ATOM 669 O O . ASP A 1 88 ? 14.071 16.339 -41.416 1.00 87.00 88 ASP A O 1
ATOM 673 N N . GLY A 1 89 ? 15.193 14.480 -40.865 1.00 84.88 89 GLY A N 1
ATOM 674 C CA . GLY A 1 89 ? 15.753 14.996 -39.613 1.00 84.88 89 GLY A CA 1
ATOM 675 C C . GLY A 1 89 ? 14.757 15.028 -38.448 1.00 84.88 89 GLY A C 1
ATOM 676 O O . GLY A 1 89 ? 15.120 15.444 -37.345 1.00 84.88 89 GLY A O 1
ATOM 677 N N . HIS A 1 90 ? 13.520 14.570 -38.655 1.00 85.12 90 HIS A N 1
ATOM 678 C CA . HIS A 1 90 ? 12.514 14.428 -37.605 1.00 85.12 90 HIS A CA 1
ATOM 679 C C . HIS A 1 90 ? 12.550 13.027 -36.995 1.00 85.12 90 HIS A C 1
ATOM 681 O O . HIS A 1 90 ? 13.159 12.111 -37.535 1.00 85.12 90 HIS A O 1
ATOM 687 N N . ARG A 1 91 ? 11.909 12.833 -35.836 1.00 87.69 91 ARG A N 1
ATOM 688 C CA . ARG A 1 91 ? 11.826 11.497 -35.226 1.00 87.69 91 ARG A CA 1
ATOM 689 C C . ARG A 1 91 ? 11.069 10.548 -36.140 1.00 87.69 91 ARG A C 1
ATOM 691 O O . ARG A 1 91 ? 9.943 10.844 -36.535 1.00 87.69 91 ARG A O 1
ATOM 698 N N . LYS A 1 92 ? 11.655 9.379 -36.378 1.00 91.88 92 LYS A N 1
ATOM 699 C CA . LYS A 1 92 ? 11.057 8.329 -37.202 1.00 91.88 92 LYS A CA 1
ATOM 700 C C . LYS A 1 92 ? 9.817 7.715 -36.547 1.00 91.88 92 LYS A C 1
ATOM 702 O O . LYS A 1 92 ? 8.862 7.371 -37.239 1.00 91.88 92 LYS A O 1
ATOM 707 N N . HIS A 1 93 ? 9.815 7.604 -35.217 1.00 91.31 93 HIS A N 1
ATOM 708 C CA . HIS A 1 93 ? 8.705 7.054 -34.442 1.00 91.31 93 HIS A CA 1
ATOM 709 C C . HIS A 1 93 ? 8.136 8.079 -33.456 1.00 91.31 93 HIS A C 1
ATOM 711 O O . HIS A 1 93 ? 8.855 8.750 -32.712 1.00 91.31 93 HIS A O 1
ATOM 717 N N . THR A 1 94 ? 6.809 8.178 -33.408 1.00 93.12 94 THR A N 1
ATOM 718 C CA . THR A 1 94 ? 6.115 8.939 -32.365 1.00 93.12 94 THR A CA 1
ATOM 719 C C . THR A 1 94 ? 6.087 8.154 -31.056 1.00 93.12 94 THR A C 1
ATOM 721 O O . THR A 1 94 ? 6.070 6.925 -31.038 1.00 93.12 94 THR A O 1
ATOM 724 N N . VAL A 1 95 ? 5.978 8.860 -29.928 1.00 92.69 95 VAL A N 1
ATOM 725 C CA . VAL A 1 95 ? 5.864 8.208 -28.611 1.00 92.69 95 VAL A CA 1
ATOM 726 C C . VAL A 1 95 ? 4.611 7.331 -28.507 1.00 92.69 95 VAL A C 1
ATOM 728 O O . VAL A 1 95 ? 4.627 6.351 -27.772 1.00 92.69 95 VAL A O 1
ATOM 731 N N . GLN A 1 96 ? 3.536 7.658 -29.233 1.00 94.44 96 GLN A N 1
ATOM 732 C CA . GLN A 1 96 ? 2.338 6.815 -29.279 1.00 94.44 96 GLN A CA 1
ATOM 733 C C . GLN A 1 96 ? 2.635 5.481 -29.973 1.00 94.44 96 GLN A C 1
ATOM 735 O O . GLN A 1 96 ? 2.366 4.444 -29.388 1.00 94.44 96 GLN A O 1
ATOM 740 N N . GLN A 1 97 ? 3.288 5.503 -31.139 1.00 95.38 97 GLN A N 1
ATOM 741 C CA . GLN A 1 97 ? 3.674 4.279 -31.852 1.00 95.38 97 GLN A CA 1
ATOM 742 C C . GLN A 1 97 ? 4.615 3.398 -31.021 1.00 95.38 97 GLN A C 1
ATOM 744 O O . GLN A 1 97 ? 4.433 2.189 -30.974 1.00 95.38 97 GLN A O 1
ATOM 749 N N . ILE A 1 98 ? 5.583 3.998 -30.317 1.00 95.19 98 ILE A N 1
ATOM 750 C CA . ILE A 1 98 ? 6.472 3.258 -29.405 1.00 95.19 98 ILE A CA 1
ATOM 751 C C . ILE A 1 98 ? 5.662 2.635 -28.257 1.00 95.19 98 ILE A C 1
ATOM 753 O O . ILE A 1 98 ? 5.899 1.499 -27.862 1.00 95.19 98 ILE A O 1
ATOM 757 N N . ALA A 1 99 ? 4.694 3.367 -27.703 1.00 96.00 99 ALA A N 1
ATOM 758 C CA . ALA A 1 99 ? 3.840 2.861 -26.634 1.00 96.00 99 ALA A CA 1
ATOM 759 C C . ALA A 1 99 ? 2.981 1.673 -27.100 1.00 96.00 99 ALA A C 1
ATOM 761 O O . ALA A 1 99 ? 2.912 0.666 -26.392 1.00 96.00 99 ALA A O 1
ATOM 762 N N . ASP A 1 100 ? 2.404 1.774 -28.298 1.00 96.81 100 ASP A N 1
ATOM 763 C CA . ASP A 1 100 ? 1.596 0.724 -28.917 1.00 96.81 100 ASP A CA 1
ATOM 764 C C . ASP A 1 100 ? 2.433 -0.531 -29.209 1.00 96.81 100 ASP A C 1
ATOM 766 O O . ASP A 1 100 ? 2.003 -1.632 -28.868 1.00 96.81 100 ASP A O 1
ATOM 770 N N . GLU A 1 101 ? 3.661 -0.369 -29.718 1.00 96.25 101 GLU A N 1
ATOM 771 C CA . GLU A 1 101 ? 4.612 -1.466 -29.972 1.00 96.25 101 GLU A CA 1
ATOM 772 C C . GLU A 1 101 ? 4.883 -2.302 -28.711 1.00 96.25 101 GLU A C 1
ATOM 774 O O . GLU A 1 101 ? 4.908 -3.531 -28.747 1.00 96.25 101 GLU A O 1
ATOM 779 N N . PHE A 1 102 ? 5.047 -1.644 -27.559 1.00 95.06 102 PHE A N 1
ATOM 780 C CA . PHE A 1 102 ? 5.295 -2.329 -26.288 1.00 95.06 102 PHE A CA 1
ATOM 781 C C . PHE A 1 102 ? 4.020 -2.647 -25.489 1.00 95.06 102 PHE A C 1
ATOM 783 O O . PHE A 1 102 ? 4.122 -3.192 -24.386 1.00 95.06 102 PHE A O 1
ATOM 790 N N . GLY A 1 103 ? 2.829 -2.311 -25.997 1.00 95.62 103 GLY A N 1
ATOM 791 C CA . GLY A 1 103 ? 1.556 -2.517 -25.299 1.00 95.62 103 GLY A CA 1
ATOM 792 C C . GLY A 1 103 ? 1.450 -1.756 -23.971 1.00 95.62 103 GLY A C 1
ATOM 793 O O . GLY A 1 103 ? 0.854 -2.244 -23.006 1.00 95.62 103 GLY A O 1
ATOM 794 N N . VAL A 1 104 ? 2.068 -0.576 -23.880 1.00 95.44 104 VAL A N 1
ATOM 795 C CA . VAL A 1 104 ? 2.069 0.274 -22.681 1.00 95.44 104 VAL A CA 1
ATOM 796 C C . VAL A 1 104 ? 1.510 1.659 -22.987 1.00 95.44 104 VAL A C 1
ATOM 798 O O . VAL A 1 104 ? 1.248 2.023 -24.122 1.00 95.44 104 VAL A O 1
ATOM 801 N N . THR A 1 105 ? 1.308 2.472 -21.954 1.00 95.38 105 THR A N 1
ATOM 802 C CA . THR A 1 105 ? 0.843 3.852 -22.125 1.00 95.38 105 THR A CA 1
ATOM 803 C C . THR A 1 105 ? 2.009 4.801 -22.418 1.00 95.38 105 THR A C 1
ATOM 805 O O . THR A 1 105 ? 3.126 4.582 -21.943 1.00 95.38 105 THR A O 1
ATOM 808 N N . ARG A 1 106 ? 1.757 5.924 -23.107 1.00 94.38 106 ARG A N 1
ATOM 809 C CA . ARG A 1 106 ? 2.775 6.975 -23.335 1.00 94.38 106 ARG A CA 1
ATOM 810 C C . ARG A 1 106 ? 3.516 7.413 -22.057 1.00 94.38 106 ARG A C 1
ATOM 812 O O . ARG A 1 106 ? 4.741 7.494 -22.104 1.00 94.38 106 ARG A O 1
ATOM 819 N N . PRO A 1 107 ? 2.853 7.636 -20.898 1.00 93.81 107 PRO A N 1
ATOM 820 C CA . PRO A 1 107 ? 3.552 7.933 -19.644 1.00 93.81 107 PRO A CA 1
ATOM 821 C C . PRO A 1 107 ? 4.531 6.841 -19.202 1.00 93.81 107 PRO A C 1
ATOM 823 O O . PRO A 1 107 ? 5.552 7.139 -18.590 1.00 93.81 107 PRO A O 1
ATOM 826 N N . THR A 1 108 ? 4.242 5.573 -19.511 1.00 92.75 108 THR A N 1
ATOM 827 C CA . THR A 1 108 ? 5.160 4.466 -19.224 1.00 92.75 108 THR A CA 1
ATOM 828 C C . THR A 1 108 ? 6.415 4.563 -20.081 1.00 92.75 108 THR A C 1
ATOM 830 O O . THR A 1 108 ? 7.497 4.385 -19.535 1.00 92.75 108 THR A O 1
ATOM 833 N N . ILE A 1 109 ? 6.289 4.909 -21.367 1.00 94.50 109 ILE A N 1
ATOM 834 C CA . ILE A 1 109 ? 7.450 5.171 -22.228 1.00 94.50 109 ILE A CA 1
ATOM 835 C C . ILE A 1 109 ? 8.282 6.318 -21.654 1.00 94.50 109 ILE A C 1
ATOM 837 O O . ILE A 1 109 ? 9.450 6.112 -21.349 1.00 94.50 109 ILE A O 1
ATOM 841 N N . TYR A 1 110 ? 7.678 7.484 -21.396 1.00 91.94 110 TYR A N 1
ATOM 842 C CA . TYR A 1 110 ? 8.407 8.644 -20.862 1.00 91.94 110 TYR A CA 1
ATOM 843 C C . TYR A 1 110 ? 9.142 8.357 -19.547 1.00 91.94 110 TYR A C 1
ATOM 845 O O . TYR A 1 110 ? 10.252 8.839 -19.361 1.00 91.94 110 TYR A O 1
ATOM 853 N N . ARG A 1 111 ? 8.569 7.540 -18.654 1.00 89.44 111 ARG A N 1
ATOM 854 C CA . ARG A 1 111 ? 9.217 7.134 -17.393 1.00 89.44 111 ARG A CA 1
ATOM 855 C C . ARG A 1 111 ? 10.493 6.303 -17.601 1.00 89.44 111 ARG A C 1
ATOM 857 O O . ARG A 1 111 ? 11.301 6.209 -16.683 1.00 89.44 111 ARG A O 1
ATOM 864 N N . HIS A 1 112 ? 10.649 5.672 -18.763 1.00 88.44 112 HIS A N 1
ATOM 865 C CA . HIS A 1 112 ? 11.774 4.796 -19.092 1.00 88.44 112 HIS A CA 1
ATOM 866 C C . HIS A 1 112 ? 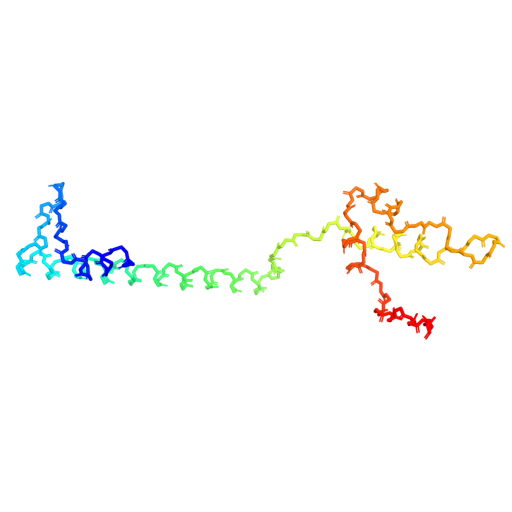12.768 5.405 -20.096 1.00 88.44 112 HIS A C 1
ATOM 868 O O . HIS A 1 112 ? 13.798 4.781 -20.344 1.00 88.44 112 HIS A O 1
ATOM 874 N N . LEU A 1 113 ? 12.507 6.603 -20.631 1.00 87.50 113 LEU A N 1
ATOM 875 C CA . LEU A 1 113 ? 13.464 7.329 -21.470 1.00 87.50 113 LEU A CA 1
ATOM 876 C C . LEU A 1 113 ? 14.502 8.048 -20.591 1.00 87.50 113 LEU A C 1
ATOM 878 O O . LEU A 1 113 ? 14.148 8.681 -19.600 1.00 87.50 113 LEU A O 1
ATOM 882 N N . GLN A 1 114 ? 15.784 7.988 -20.958 1.00 71.50 114 GLN A N 1
ATOM 883 C CA . GLN A 1 114 ? 16.895 8.589 -20.194 1.00 71.50 114 GLN A CA 1
ATOM 884 C C . GLN A 1 114 ? 17.085 10.093 -20.442 1.00 71.50 114 GLN A C 1
ATOM 886 O O . GLN A 1 114 ? 18.068 10.684 -19.996 1.00 71.50 114 GLN A O 1
ATOM 891 N N . ARG A 1 115 ? 16.156 10.750 -21.140 1.00 52.78 115 ARG A N 1
ATOM 892 C CA . ARG A 1 115 ? 16.278 12.177 -21.430 1.00 52.78 115 ARG A CA 1
ATOM 893 C C . ARG A 1 115 ? 15.676 12.984 -20.272 1.00 52.78 115 ARG A C 1
ATOM 895 O O . ARG A 1 115 ? 14.507 12.753 -19.951 1.00 52.78 115 ARG A O 1
ATOM 902 N N . PRO A 1 116 ? 16.413 13.936 -19.658 1.00 42.56 116 PRO A N 1
ATOM 903 C CA . PRO A 1 116 ? 15.786 14.905 -18.768 1.00 42.56 116 PRO A CA 1
ATOM 904 C C . PRO A 1 116 ? 14.673 15.582 -19.561 1.00 42.56 116 PRO A C 1
ATOM 906 O O . PRO A 1 116 ? 14.794 15.721 -20.782 1.00 42.56 116 PRO A O 1
ATOM 909 N N . LEU A 1 117 ? 13.579 15.940 -18.889 1.00 42.41 117 LEU A N 1
ATOM 910 C CA . LEU A 1 117 ? 12.522 16.764 -19.462 1.00 42.41 117 LEU A CA 1
ATOM 911 C C . LEU A 1 117 ? 13.191 18.015 -20.051 1.00 42.41 117 LEU A C 1
ATOM 913 O O . LEU A 1 117 ? 13.441 18.977 -19.337 1.00 42.41 117 LEU A O 1
ATOM 917 N N . ALA A 1 118 ? 13.547 17.980 -21.335 1.00 41.41 118 ALA A N 1
ATOM 918 C CA . ALA A 1 118 ? 13.819 19.180 -22.088 1.00 41.41 118 ALA A CA 1
ATOM 919 C C . ALA A 1 118 ? 12.464 19.866 -22.112 1.00 41.41 118 ALA A C 1
ATOM 921 O O . ALA A 1 118 ? 11.524 19.376 -22.748 1.00 41.41 118 ALA A O 1
ATOM 922 N N . GLU A 1 119 ? 12.347 20.895 -21.279 1.00 41.28 119 GLU A N 1
ATOM 923 C CA . GLU A 1 119 ? 11.194 21.769 -21.249 1.00 41.28 119 GLU A CA 1
ATOM 924 C C . GLU A 1 119 ? 10.861 22.129 -22.697 1.00 41.28 119 GLU A C 1
ATOM 926 O O . GLU A 1 119 ? 11.772 22.448 -23.469 1.00 41.28 119 GLU A O 1
ATOM 931 N N . PRO A 1 120 ? 9.594 22.013 -23.122 1.00 42.06 120 PRO A N 1
ATOM 932 C CA . PRO A 1 120 ? 9.237 22.506 -24.433 1.00 42.06 120 PRO A CA 1
ATOM 933 C C . PRO A 1 120 ? 9.569 23.996 -24.435 1.00 42.06 120 PRO A C 1
ATOM 935 O O . PRO A 1 120 ? 9.004 24.746 -23.634 1.00 42.06 120 PRO A O 1
ATOM 938 N N . GLU A 1 121 ? 10.490 24.411 -25.309 1.00 44.19 121 GLU A N 1
ATOM 939 C CA . GLU A 1 121 ? 10.670 25.820 -25.615 1.00 44.19 121 GLU A CA 1
ATOM 940 C C . GLU A 1 121 ? 9.289 26.378 -25.939 1.00 44.19 121 GLU A C 1
ATOM 942 O O . GLU A 1 121 ? 8.643 26.001 -26.923 1.00 44.19 121 GLU A O 1
ATOM 947 N N . ARG A 1 122 ? 8.800 27.241 -25.049 1.00 46.50 122 ARG A N 1
ATOM 948 C CA . ARG A 1 122 ? 7.638 28.074 -25.307 1.00 46.50 122 ARG A CA 1
ATOM 949 C C . ARG A 1 122 ? 8.047 29.049 -26.405 1.00 46.50 122 ARG A C 1
ATOM 951 O O . ARG A 1 122 ? 8.470 30.162 -26.121 1.00 46.50 122 ARG A O 1
ATOM 958 N N . THR A 1 123 ? 7.953 28.602 -27.655 1.00 40.19 123 THR A N 1
ATOM 959 C CA . THR A 1 123 ? 7.974 29.493 -28.810 1.00 40.19 123 THR A CA 1
ATOM 960 C C . THR A 1 123 ? 6.780 30.431 -28.702 1.00 40.19 123 THR A C 1
ATOM 962 O O . THR A 1 123 ? 5.666 30.023 -28.357 1.00 40.19 123 THR A O 1
ATOM 965 N N . GLY A 1 124 ? 7.090 31.703 -28.916 1.00 43.44 124 GLY A N 1
ATOM 966 C CA . GLY A 1 124 ? 6.278 32.849 -28.569 1.00 43.44 124 GLY A CA 1
ATOM 967 C C . GLY A 1 124 ? 4.919 32.899 -29.258 1.00 43.44 124 GLY A C 1
ATOM 968 O O . GLY A 1 124 ? 4.720 32.419 -30.375 1.00 43.44 124 GLY A O 1
ATOM 969 N N . ARG A 1 125 ? 4.000 33.550 -28.552 1.00 37.59 125 ARG A N 1
ATOM 970 C CA . ARG A 1 125 ? 3.094 34.518 -29.160 1.00 37.59 125 ARG A CA 1
ATOM 971 C C . ARG A 1 125 ? 3.670 35.904 -28.935 1.00 37.59 125 ARG A C 1
ATOM 973 O O . ARG A 1 125 ? 4.282 36.083 -27.858 1.00 37.59 125 ARG A O 1
#

Solvent-accessible surface area (backbone atoms only — not comparable to full-atom values): 7542 Å² total; per-residue (Å²): 110,70,69,57,57,52,32,55,76,66,74,48,70,54,74,42,79,93,78,69,37,38,41,81,39,75,66,27,40,52,52,53,51,52,54,51,51,50,52,51,50,53,50,50,52,54,52,49,52,50,50,54,52,51,50,57,39,39,75,74,69,47,85,73,84,80,78,74,94,57,53,76,67,51,31,50,52,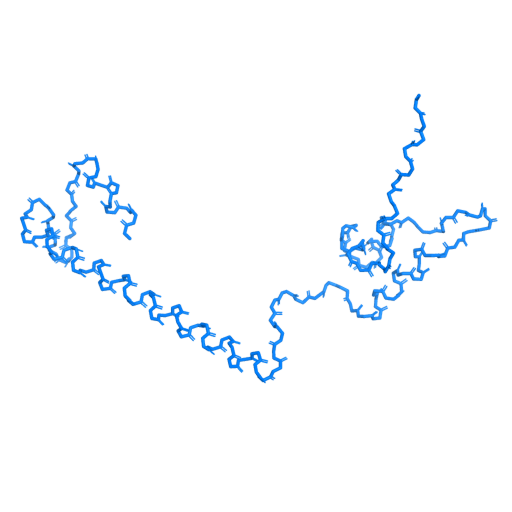53,38,53,48,55,70,35,60,37,98,83,74,43,64,64,45,53,63,62,58,54,12,58,75,71,75,48,52,52,72,58,48,60,74,51,40,91,66,75,86,72,71,78,80,79,73,79,130

Radius of gyration: 28.64 Å; Cα contacts (8 Å, |Δi|>4): 77; chains: 1; bounding box: 45×46×76 Å

Secondary structure (DSSP, 8-state):
-HHHHHHHHTT---EETTTTEETTSHHHHHHHHHHHHHHHHHHHHHHHHHHHHHHHHHHTT---SPPPSS-HHHHHHHHHHHHPBPTTSSBSS-HHHHHHHTT--HHHHHHH--S----------

Sequence (125 aa):
MALSKQLQAKQVDLVVLDQGIDTSTAVGRMFFQILGAIAEFEHALMSERTRDGLDAARARGRTGGQKPKLTARQAKIAQDMYDELGPDGHRKHTVQQIADEFGVTRPTIYRHLQRPLAEPERTGR

Foldseek 3Di:
DVVVVVCVVVVHWDADPVVRQTCVDPVSVVVVVVVVVVVVVVVVVVVVVVVVVVVVVVVVVDPDDDDQLDDPVLLVVLQVQQPDADPVRHRPDDLCRSCVVSVHDSVSNVVSHPDDPPDPPPDDD

Mean predicted aligned error: 10.4 Å

Nearest PDB structures (foldseek):
  4i2o-assembly1_B  TM=3.146E-01  e=8.893E-01  Bradyrhizobium japonicum
  4jl3-assembly1_D  TM=5.208E-01  e=3.047E+00  Mycolicibacterium smegmatis MC2 155
  3il2-assembly1_A  TM=5.893E-01  e=5.117E+00  Thermus thermophilus HB27
  2o0y-assembly2_D  TM=4.527E-01  e=4.495E+00  Rhodococcus sp. (in: high G+C Gram-positive bacteria)
  5wvk-assembly1_O  TM=5.249E-01  e=9.783E+00  Saccharomyces cerevisiae S288C